Protein AF-A0A3D0P5I1-F1 (afdb_monomer_lite)

pLDDT: mean 96.92, std 1.84, range [87.31, 98.69]

Radius of gyration: 15.72 Å; chains: 1; bounding box: 37×30×42 Å

Secondary structure (DSSP, 8-state):
---PPEEEEEE--HHHHHH-TT-HHHHTTTEEEEEE--TT---S-HHHHHHHHTTT-SSEEEEPEEHHHHHHHHHTT--SSPPPHHHHHHHHHHHHHHHHHT---EE--TTSTTTTT--GGG-

Foldseek 3Di:
DDDQFDEAEEDACLVVCLVAQAPCVQVVVRHAEYEDDAQQDDPQALLVSQVSNVPPHRHHYAYAHGNLSLLCVQVPPPQQAEDDPVSLVSSVVSNVVNVVSHHPYYHHNCVDSSNVRYDPVSD

Sequence (123 aa):
VLAPGFIDIHNHSESGLLREGTAANQVSQGITTLIVGPDGGSPDSIGGYLSSLRGKTAVNVGAFIGHGTLRTLVMKEDLRRPATQEEIAAMSTLLEGAMKEGAFGLSSGLEYDAGFSATTEEL

Structure (mmCIF, N/CA/C/O backbone):
data_AF-A0A3D0P5I1-F1
#
_entry.id   AF-A0A3D0P5I1-F1
#
loop_
_atom_site.group_PDB
_atom_site.id
_atom_site.type_symbol
_atom_site.label_atom_id
_atom_site.label_alt_id
_atom_site.label_comp_id
_atom_site.label_asym_id
_atom_site.label_entity_id
_atom_site.label_seq_id
_atom_site.pdbx_PDB_ins_code
_atom_site.Cartn_x
_atom_site.Cartn_y
_atom_site.Cartn_z
_atom_site.occupancy
_atom_site.B_iso_or_equiv
_atom_site.auth_seq_id
_atom_site.auth_comp_id
_atom_site.auth_asym_id
_atom_site.auth_atom_id
_atom_site.pdbx_PDB_model_num
ATOM 1 N N . VAL A 1 1 ? 17.549 -18.859 -18.153 1.00 92.25 1 VAL A N 1
ATOM 2 C CA . VAL A 1 1 ? 16.101 -19.174 -18.075 1.00 92.25 1 VAL A CA 1
ATOM 3 C C . VAL A 1 1 ? 15.340 -17.942 -18.536 1.00 92.25 1 VAL A C 1
ATOM 5 O O . VAL A 1 1 ? 15.792 -16.852 -18.215 1.00 92.25 1 VAL A O 1
ATOM 8 N N . LEU A 1 2 ? 14.257 -18.096 -19.301 1.00 96.56 2 LEU A N 1
ATOM 9 C CA . LEU A 1 2 ? 13.303 -17.017 -19.578 1.00 96.56 2 LEU A CA 1
ATOM 10 C C . LEU A 1 2 ? 12.066 -17.269 -18.713 1.00 96.56 2 LEU A C 1
ATOM 12 O O . LEU A 1 2 ? 11.531 -18.375 -18.740 1.00 96.56 2 LEU A O 1
ATOM 16 N N . ALA A 1 3 ? 11.651 -16.275 -17.937 1.00 98.25 3 ALA A N 1
ATOM 17 C CA . ALA A 1 3 ? 10.525 -16.370 -17.017 1.00 98.25 3 ALA A CA 1
ATOM 18 C C . ALA A 1 3 ? 9.761 -15.035 -16.984 1.00 98.25 3 ALA A C 1
ATOM 20 O O . ALA A 1 3 ? 10.323 -14.011 -17.387 1.00 98.25 3 ALA A O 1
ATOM 21 N N . PRO A 1 4 ? 8.506 -15.022 -16.505 1.00 98.69 4 PRO A N 1
ATOM 22 C CA . PRO A 1 4 ? 7.853 -13.787 -16.090 1.00 98.69 4 PRO A CA 1
ATOM 23 C C . PRO A 1 4 ? 8.688 -13.058 -15.031 1.00 98.69 4 PRO A C 1
ATOM 25 O O . PRO A 1 4 ? 9.424 -13.691 -14.272 1.00 98.69 4 PRO A O 1
ATOM 28 N N . GLY A 1 5 ? 8.557 -11.735 -14.968 1.00 98.50 5 GLY A N 1
ATOM 29 C CA . GLY A 1 5 ? 9.177 -10.962 -13.899 1.00 98.50 5 GLY A CA 1
ATOM 30 C C . GLY A 1 5 ? 8.577 -11.298 -12.536 1.00 98.50 5 GLY A C 1
ATOM 31 O O . GLY A 1 5 ? 7.408 -11.679 -12.433 1.00 98.50 5 GLY A O 1
ATOM 32 N N . PHE A 1 6 ? 9.374 -11.15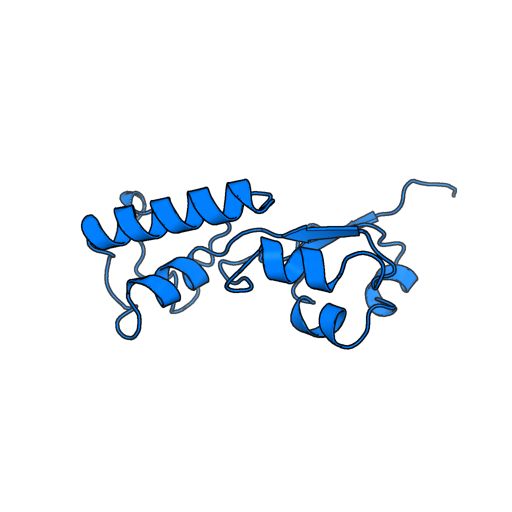7 -11.481 1.00 98.69 6 PHE A N 1
ATOM 33 C CA . PHE A 1 6 ? 8.918 -11.454 -10.129 1.00 98.69 6 PHE A CA 1
ATOM 34 C C . PHE A 1 6 ? 7.942 -10.389 -9.625 1.00 98.69 6 PHE A C 1
ATOM 36 O O . PHE A 1 6 ? 8.018 -9.213 -10.006 1.00 98.69 6 PHE A O 1
ATOM 43 N N . ILE A 1 7 ? 7.022 -10.835 -8.772 1.00 98.56 7 ILE A N 1
ATOM 44 C CA . ILE A 1 7 ? 6.054 -9.995 -8.073 1.00 98.56 7 ILE A CA 1
ATOM 45 C C . ILE A 1 7 ? 6.458 -9.985 -6.603 1.00 98.56 7 ILE A C 1
ATOM 47 O O . ILE A 1 7 ? 6.399 -11.020 -5.941 1.00 98.56 7 ILE A O 1
ATOM 51 N N . ASP A 1 8 ? 6.884 -8.826 -6.118 1.00 98.50 8 ASP A N 1
ATOM 52 C CA . ASP A 1 8 ? 7.180 -8.600 -4.708 1.00 98.50 8 ASP A CA 1
ATOM 53 C C . ASP A 1 8 ? 5.895 -8.172 -3.992 1.00 98.50 8 ASP A C 1
ATOM 55 O O . ASP A 1 8 ? 5.365 -7.089 -4.236 1.00 98.50 8 ASP A O 1
ATOM 59 N N . ILE A 1 9 ? 5.355 -9.049 -3.150 1.00 97.50 9 ILE A N 1
ATOM 60 C CA . ILE A 1 9 ? 4.066 -8.828 -2.483 1.00 97.50 9 ILE A CA 1
ATOM 61 C C . ILE A 1 9 ? 4.188 -8.080 -1.148 1.00 97.50 9 ILE A C 1
ATOM 63 O O . ILE A 1 9 ? 3.162 -7.826 -0.523 1.00 97.50 9 ILE A O 1
ATOM 67 N N . HIS A 1 10 ? 5.406 -7.749 -0.700 1.00 98.12 10 HIS A N 1
ATOM 68 C CA . HIS A 1 10 ? 5.643 -7.159 0.620 1.00 98.12 10 HIS A CA 1
ATOM 69 C C . HIS A 1 10 ? 6.754 -6.110 0.565 1.00 98.12 10 HIS A C 1
ATOM 71 O O . HIS A 1 10 ? 7.911 -6.385 0.884 1.00 98.12 10 HIS A O 1
ATOM 77 N N . ASN A 1 11 ? 6.404 -4.887 0.162 1.00 97.19 11 ASN A N 1
ATOM 78 C CA . ASN A 1 11 ? 7.393 -3.848 -0.096 1.00 97.19 11 ASN A CA 1
ATOM 79 C C . ASN A 1 11 ? 7.087 -2.517 0.614 1.00 97.19 11 ASN A C 1
ATOM 81 O O . ASN A 1 11 ? 5.972 -2.020 0.542 1.00 97.19 11 ASN A O 1
ATOM 85 N N . HIS A 1 12 ? 8.116 -1.910 1.215 1.00 97.25 12 HIS A N 1
ATOM 86 C CA . HIS A 1 12 ? 8.053 -0.629 1.946 1.00 97.25 12 HIS A CA 1
ATOM 87 C C . HIS A 1 12 ? 8.795 0.517 1.219 1.00 97.25 12 HIS A C 1
ATOM 89 O O . HIS A 1 12 ? 9.444 1.368 1.832 1.00 97.25 12 HIS A O 1
ATOM 95 N N . SER A 1 13 ? 8.810 0.507 -0.120 1.00 96.38 13 SER A N 1
ATOM 96 C CA . SER A 1 13 ? 9.530 1.508 -0.932 1.00 96.38 13 SER A CA 1
ATOM 97 C C . SER A 1 13 ? 8.667 2.702 -1.349 1.00 96.38 13 SER A C 1
ATOM 99 O O . SER A 1 13 ? 9.053 3.418 -2.270 1.00 96.38 13 SER A O 1
ATOM 101 N N . GLU A 1 14 ? 7.524 2.954 -0.710 1.00 96.00 14 GLU A N 1
ATOM 102 C CA . GLU A 1 14 ? 6.544 3.974 -1.112 1.00 96.00 14 GLU A CA 1
ATOM 103 C C . GLU A 1 14 ? 7.196 5.340 -1.319 1.00 96.00 14 GLU A C 1
ATOM 105 O O . GLU A 1 14 ? 7.106 5.943 -2.388 1.00 96.00 14 GLU A O 1
ATOM 110 N N . SER A 1 15 ? 7.926 5.812 -0.308 1.00 94.44 15 SER A N 1
ATOM 111 C CA . SER A 1 15 ? 8.633 7.094 -0.372 1.00 94.44 15 SER A CA 1
ATOM 112 C C . SER A 1 15 ? 9.839 7.061 -1.317 1.00 94.44 15 SER A C 1
ATOM 114 O O . SER A 1 15 ? 10.162 8.067 -1.953 1.00 94.44 15 SER A O 1
ATOM 116 N N . GLY A 1 16 ? 10.497 5.905 -1.441 1.00 95.19 16 GLY A N 1
ATOM 117 C CA . GLY A 1 16 ? 11.626 5.697 -2.343 1.00 95.19 16 GLY A CA 1
ATOM 118 C C . GLY A 1 16 ? 11.216 5.839 -3.806 1.00 95.19 16 GLY A C 1
ATOM 119 O O . GLY A 1 16 ? 11.856 6.583 -4.543 1.00 95.19 16 GLY A O 1
ATOM 120 N N . LEU A 1 17 ? 10.100 5.221 -4.197 1.00 95.44 17 LEU A N 1
ATOM 121 C CA . LEU A 1 17 ? 9.562 5.254 -5.560 1.00 95.44 17 LEU A CA 1
ATOM 122 C C . LEU A 1 17 ? 9.134 6.660 -5.996 1.00 95.44 17 LEU A C 1
ATOM 124 O O . LEU A 1 17 ? 9.243 6.995 -7.175 1.00 95.44 17 LEU A O 1
ATOM 128 N N . LEU A 1 18 ? 8.688 7.498 -5.055 1.00 95.06 18 LEU A N 1
ATOM 129 C CA . LEU A 1 18 ? 8.372 8.906 -5.320 1.00 95.06 18 LEU A CA 1
ATOM 130 C C . LEU A 1 18 ? 9.622 9.754 -5.585 1.00 95.06 18 LEU A C 1
ATOM 132 O O . LEU A 1 18 ? 9.556 10.736 -6.324 1.00 95.06 18 LEU A O 1
ATOM 136 N N . ARG A 1 19 ? 10.755 9.398 -4.970 1.00 94.38 19 ARG A N 1
ATOM 137 C CA . ARG A 1 19 ? 12.029 10.122 -5.101 1.00 94.38 19 ARG A CA 1
ATOM 138 C C . ARG A 1 19 ? 12.839 9.642 -6.299 1.00 94.38 19 ARG A C 1
ATOM 140 O O . ARG A 1 19 ? 13.428 10.456 -7.003 1.00 94.38 19 ARG A O 1
ATOM 147 N N . GLU A 1 20 ? 12.873 8.333 -6.509 1.00 93.81 20 GLU A N 1
ATOM 148 C CA . GLU A 1 20 ? 13.629 7.670 -7.559 1.00 93.81 20 GLU A CA 1
ATOM 149 C C . GLU A 1 20 ? 12.797 6.537 -8.175 1.00 93.81 20 GLU A C 1
ATOM 151 O O . GLU A 1 20 ? 12.681 5.435 -7.642 1.00 93.81 20 GLU A O 1
ATOM 156 N N . GLY A 1 21 ? 12.242 6.798 -9.358 1.00 94.31 21 GLY A N 1
ATOM 157 C CA . GLY A 1 21 ? 11.396 5.836 -10.062 1.00 94.31 21 GLY A CA 1
ATOM 158 C C . GLY A 1 21 ? 12.144 4.693 -10.757 1.00 94.31 21 GLY A C 1
ATOM 159 O O . GLY A 1 21 ? 11.501 3.808 -11.315 1.00 94.31 21 GLY A O 1
ATOM 160 N N . THR A 1 22 ? 13.482 4.674 -10.744 1.00 96.81 22 THR A N 1
ATOM 161 C CA . THR A 1 22 ? 14.270 3.618 -11.411 1.00 96.81 22 THR A CA 1
ATOM 162 C C . THR A 1 22 ? 14.073 2.249 -10.764 1.00 96.81 22 THR A C 1
ATOM 164 O O . THR A 1 22 ? 14.228 1.240 -11.448 1.00 96.81 22 THR A O 1
ATOM 167 N N . ALA A 1 23 ? 13.732 2.216 -9.466 1.00 96.38 23 ALA A N 1
ATOM 168 C CA . ALA A 1 23 ? 13.570 0.996 -8.676 1.00 96.38 23 ALA A CA 1
ATOM 169 C C . ALA A 1 23 ? 14.763 0.029 -8.843 1.00 96.38 23 ALA A C 1
ATOM 171 O O . ALA A 1 23 ? 14.589 -1.181 -8.973 1.00 96.38 23 ALA A O 1
ATOM 172 N N . ALA A 1 24 ? 15.993 0.563 -8.887 1.00 97.00 24 ALA A N 1
ATOM 173 C CA . ALA A 1 24 ? 17.191 -0.205 -9.242 1.00 97.00 24 ALA A CA 1
ATOM 174 C C . ALA A 1 24 ? 17.409 -1.440 -8.346 1.00 97.00 24 ALA A C 1
ATOM 176 O O . ALA A 1 24 ? 17.821 -2.501 -8.827 1.00 97.00 24 ALA A O 1
ATOM 177 N N . ASN A 1 25 ? 17.070 -1.331 -7.058 1.00 95.69 25 ASN A N 1
ATOM 178 C CA . ASN A 1 25 ? 17.143 -2.440 -6.106 1.00 95.69 25 ASN A CA 1
ATOM 179 C C . ASN A 1 25 ? 16.197 -3.586 -6.490 1.00 95.69 25 ASN A C 1
ATOM 181 O O . ASN A 1 25 ? 16.583 -4.746 -6.414 1.00 95.69 25 ASN A O 1
ATOM 185 N N . GLN A 1 26 ? 14.986 -3.265 -6.943 1.00 98.06 26 GLN A N 1
ATOM 186 C CA . GLN A 1 26 ? 13.977 -4.233 -7.363 1.00 98.06 26 GLN A CA 1
ATOM 187 C C . GLN A 1 26 ? 14.316 -4.819 -8.740 1.00 98.06 26 GLN A C 1
ATOM 189 O O . GLN A 1 26 ? 14.363 -6.038 -8.922 1.00 98.06 26 GLN A O 1
ATOM 194 N N . VAL A 1 27 ? 14.622 -3.956 -9.710 1.00 97.88 27 VAL A N 1
ATOM 195 C CA . VAL A 1 27 ? 14.883 -4.356 -11.100 1.00 97.88 27 VAL A CA 1
ATOM 196 C C . VAL A 1 27 ? 16.114 -5.260 -11.203 1.00 97.88 27 VAL A C 1
ATOM 198 O O . VAL A 1 27 ? 16.082 -6.246 -11.938 1.00 97.88 27 VAL A O 1
ATOM 201 N N . SER A 1 28 ? 17.177 -4.994 -10.433 1.00 98.06 28 SER A N 1
ATOM 202 C CA . SER A 1 28 ? 18.388 -5.838 -10.422 1.00 98.06 28 SER A CA 1
ATOM 203 C C . SER A 1 28 ? 18.145 -7.270 -9.923 1.00 98.06 28 SER A C 1
ATOM 205 O O . SER A 1 28 ? 18.947 -8.158 -10.208 1.00 98.06 28 SER A O 1
ATOM 207 N N . GLN A 1 29 ? 17.024 -7.511 -9.239 1.00 98.19 29 GLN A N 1
ATOM 208 C CA . GLN A 1 29 ? 16.597 -8.826 -8.755 1.00 98.19 29 GLN A CA 1
ATOM 209 C C . GLN A 1 29 ? 15.575 -9.499 -9.687 1.00 98.19 29 GLN A C 1
ATOM 211 O O . GLN A 1 29 ? 15.157 -10.624 -9.428 1.00 98.19 29 GLN A O 1
ATOM 216 N N . GLY A 1 30 ? 15.168 -8.834 -10.775 1.00 98.31 30 GLY A N 1
ATOM 217 C CA . GLY A 1 30 ? 14.140 -9.322 -11.698 1.00 98.31 30 GLY A CA 1
ATOM 218 C C . GLY A 1 30 ? 12.702 -9.021 -11.261 1.00 98.31 30 GLY A C 1
ATOM 219 O O . GLY A 1 30 ? 11.768 -9.576 -11.844 1.00 98.31 30 GLY A O 1
ATOM 220 N N . ILE A 1 31 ? 12.504 -8.157 -10.258 1.00 98.69 31 ILE A N 1
ATOM 221 C CA . ILE A 1 31 ? 11.172 -7.716 -9.827 1.00 98.69 31 ILE A CA 1
ATOM 222 C C . ILE A 1 31 ? 10.606 -6.742 -10.861 1.00 98.69 31 ILE A C 1
ATOM 224 O O . ILE A 1 31 ? 11.268 -5.796 -11.285 1.00 98.69 31 ILE A O 1
ATOM 228 N N . THR A 1 32 ? 9.358 -6.982 -11.254 1.00 98.50 32 THR A N 1
ATOM 229 C CA . THR A 1 32 ? 8.633 -6.164 -12.243 1.00 98.50 32 THR A CA 1
ATOM 230 C C . THR A 1 32 ? 7.339 -5.576 -11.705 1.00 98.50 32 THR A C 1
ATOM 232 O O . THR A 1 32 ? 6.813 -4.632 -12.290 1.00 98.50 32 THR A O 1
ATOM 235 N N . THR A 1 33 ? 6.839 -6.103 -10.590 1.00 98.50 33 THR A N 1
ATOM 236 C CA . THR A 1 33 ? 5.635 -5.620 -9.919 1.00 98.50 33 THR A CA 1
ATOM 237 C C . THR A 1 33 ? 5.871 -5.651 -8.424 1.00 98.50 33 THR A C 1
ATOM 239 O O . THR A 1 33 ? 6.424 -6.624 -7.916 1.00 98.50 33 THR A O 1
ATOM 242 N N . LEU A 1 34 ? 5.428 -4.609 -7.734 1.00 97.19 34 LEU A N 1
ATOM 243 C CA . LEU A 1 34 ? 5.473 -4.527 -6.284 1.00 97.19 34 LEU A CA 1
ATOM 244 C C . LEU A 1 34 ? 4.108 -4.161 -5.706 1.00 97.19 34 LEU A C 1
ATOM 246 O O . LEU A 1 34 ? 3.354 -3.393 -6.310 1.00 97.19 34 LEU A O 1
ATOM 250 N N . ILE A 1 35 ? 3.807 -4.728 -4.543 1.00 97.81 35 ILE A N 1
ATOM 251 C CA . ILE A 1 35 ? 2.652 -4.383 -3.720 1.00 97.81 35 ILE A CA 1
ATOM 252 C C . ILE A 1 35 ? 3.168 -3.686 -2.464 1.00 97.81 35 ILE A C 1
ATOM 254 O O . ILE A 1 35 ? 3.945 -4.258 -1.699 1.00 97.81 35 ILE A O 1
ATOM 258 N N . VAL A 1 36 ? 2.758 -2.431 -2.297 1.00 97.81 36 VAL A N 1
ATOM 259 C CA . VAL A 1 36 ? 3.123 -1.591 -1.154 1.00 97.81 36 VAL A CA 1
ATOM 260 C C . VAL A 1 36 ? 1.996 -1.473 -0.138 1.00 97.81 36 VAL A C 1
ATOM 262 O O . VAL A 1 36 ? 0.877 -1.939 -0.369 1.00 97.81 36 VAL A O 1
ATOM 265 N N . GLY A 1 37 ? 2.288 -0.814 0.975 1.00 96.94 37 GLY A N 1
ATOM 266 C CA . GLY A 1 37 ? 1.405 -0.677 2.115 1.00 96.94 37 GLY A CA 1
ATOM 267 C C . GLY A 1 37 ? 1.138 -1.963 2.904 1.00 96.94 37 GLY A C 1
ATOM 268 O O . GLY A 1 37 ? 0.010 -2.122 3.379 1.00 96.94 37 GLY A O 1
ATOM 269 N N . PRO A 1 38 ? 2.072 -2.929 3.029 1.00 97.50 38 PRO A N 1
ATOM 270 C CA . PRO A 1 38 ? 1.880 -4.019 3.975 1.00 97.50 38 PRO A CA 1
ATOM 271 C C . PRO A 1 38 ? 1.969 -3.507 5.426 1.00 97.50 38 PRO A C 1
ATOM 273 O O . PRO A 1 38 ? 2.319 -2.359 5.697 1.00 97.50 38 PRO A O 1
ATOM 276 N N . ASP A 1 39 ? 1.636 -4.380 6.372 1.00 97.38 39 ASP A N 1
ATOM 277 C CA . ASP A 1 39 ? 1.805 -4.153 7.813 1.00 97.38 39 ASP A CA 1
ATOM 278 C C . ASP A 1 39 ? 1.040 -2.937 8.380 1.00 97.38 39 ASP A C 1
ATOM 280 O O . ASP A 1 39 ? 1.425 -2.325 9.375 1.00 97.38 39 ASP A O 1
ATOM 284 N N . GLY A 1 40 ? -0.083 -2.572 7.755 1.00 97.06 40 GLY A N 1
ATOM 285 C CA . GLY A 1 40 ? -1.011 -1.568 8.275 1.00 97.06 40 GLY A CA 1
ATOM 286 C C . GLY A 1 40 ? -0.604 -0.112 8.050 1.00 97.06 40 GLY A C 1
ATOM 287 O O . GLY A 1 40 ? -1.366 0.772 8.442 1.00 97.06 40 G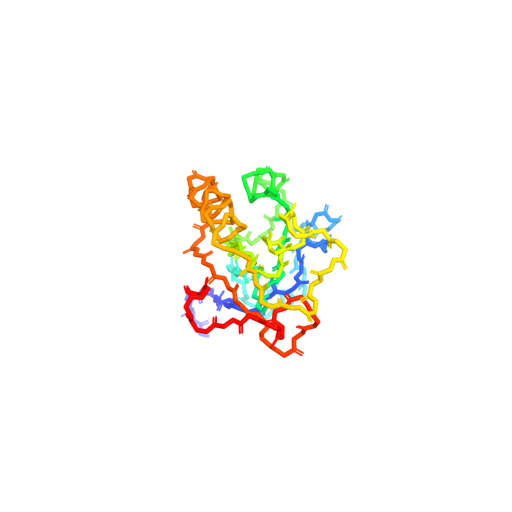LY A O 1
ATOM 288 N N . GLY A 1 41 ? 0.533 0.156 7.408 1.00 96.56 41 GLY A N 1
ATOM 289 C CA . GLY A 1 41 ? 0.931 1.493 6.969 1.00 96.56 41 GLY A CA 1
ATOM 290 C C . GLY A 1 41 ? 0.674 1.695 5.479 1.00 96.56 41 GLY A C 1
ATOM 291 O O . GLY A 1 41 ? 0.851 0.781 4.688 1.00 96.56 41 GLY A O 1
ATOM 292 N N . SER A 1 42 ? 0.264 2.894 5.077 1.00 97.12 42 SER A N 1
ATOM 293 C CA . SER A 1 42 ? 0.130 3.284 3.668 1.00 97.12 42 SER A CA 1
ATOM 294 C C . SER A 1 42 ? 0.132 4.810 3.511 1.00 97.12 42 SER A C 1
ATOM 296 O O . SER A 1 42 ? -0.098 5.521 4.493 1.00 97.12 42 SER A O 1
ATOM 298 N N . PRO A 1 43 ? 0.304 5.339 2.286 1.00 95.44 43 PRO A N 1
ATOM 299 C CA . PRO A 1 43 ? -0.022 6.730 1.980 1.00 95.44 43 PRO A CA 1
ATOM 300 C C . PRO A 1 43 ? -1.493 7.057 2.287 1.00 95.44 43 PRO A C 1
ATOM 302 O O . PRO A 1 43 ? -2.361 6.200 2.110 1.00 95.44 43 PRO A O 1
ATOM 305 N N . ASP A 1 44 ? -1.771 8.304 2.678 1.00 91.31 44 ASP A N 1
ATOM 306 C CA . ASP A 1 44 ? -3.119 8.753 3.071 1.00 91.31 44 ASP A CA 1
ATOM 307 C C . ASP A 1 44 ? -4.137 8.711 1.918 1.00 91.31 44 ASP A C 1
ATOM 309 O O . ASP A 1 44 ? -5.309 8.415 2.132 1.00 91.31 44 ASP A O 1
ATOM 313 N N . SER A 1 45 ? -3.698 8.998 0.685 1.00 94.62 45 SER A N 1
ATOM 314 C CA . SER A 1 45 ? -4.505 8.824 -0.531 1.00 94.62 45 SER A CA 1
ATOM 315 C C . SER A 1 45 ? -3.833 7.828 -1.462 1.00 94.62 45 SER A C 1
ATOM 317 O O . SER A 1 45 ? -2.760 8.090 -2.019 1.00 94.62 45 SER A O 1
ATOM 319 N N . ILE A 1 46 ? -4.507 6.702 -1.678 1.00 97.81 46 ILE A N 1
ATOM 320 C CA . ILE A 1 46 ? -4.044 5.650 -2.580 1.00 97.81 46 ILE A CA 1
ATOM 321 C C . ILE A 1 46 ? -4.093 6.138 -4.024 1.00 97.81 46 ILE A C 1
ATOM 323 O O . ILE A 1 46 ? -3.116 5.996 -4.761 1.00 97.81 46 ILE A O 1
ATOM 327 N N . GLY A 1 47 ? -5.187 6.785 -4.423 1.00 97.50 47 GLY A N 1
ATOM 328 C CA . GLY A 1 47 ? -5.353 7.296 -5.780 1.00 97.50 47 GLY A CA 1
ATOM 329 C C . GLY A 1 47 ? -4.322 8.371 -6.108 1.00 97.50 47 GLY A C 1
ATOM 330 O O . GLY A 1 47 ? -3.726 8.354 -7.191 1.00 97.50 47 GLY A O 1
ATOM 331 N N . GLY A 1 48 ? -4.055 9.273 -5.157 1.00 97.56 48 GLY A N 1
ATOM 332 C CA . GLY A 1 48 ? -3.009 10.286 -5.273 1.00 97.56 48 GLY A CA 1
ATOM 333 C C . GLY A 1 48 ? -1.620 9.666 -5.417 1.00 97.56 48 GLY A C 1
ATOM 334 O O . GLY A 1 48 ? -0.879 10.020 -6.340 1.00 97.56 48 GLY A O 1
ATOM 335 N N . TYR A 1 49 ? -1.294 8.689 -4.567 1.00 97.75 49 TYR A N 1
ATOM 336 C CA . TYR A 1 49 ? -0.028 7.961 -4.625 1.00 97.75 49 TYR A CA 1
ATOM 337 C C . TYR A 1 49 ? 0.165 7.242 -5.969 1.00 97.75 49 TYR A C 1
ATOM 339 O O . TYR A 1 49 ? 1.135 7.517 -6.678 1.00 97.75 49 TYR A O 1
ATOM 347 N N . LEU A 1 50 ? -0.787 6.407 -6.394 1.00 97.31 50 LEU A N 1
ATOM 348 C CA . LEU A 1 50 ? -0.697 5.672 -7.661 1.00 97.31 50 LEU A CA 1
ATOM 349 C C . LEU A 1 50 ? -0.618 6.616 -8.872 1.00 97.31 50 LEU A C 1
ATOM 351 O O . LEU A 1 50 ? 0.148 6.381 -9.810 1.00 97.31 50 LEU A O 1
ATOM 355 N N . SER A 1 51 ? -1.366 7.723 -8.847 1.00 97.50 51 SER A N 1
ATOM 356 C CA . SER A 1 51 ? -1.320 8.739 -9.905 1.00 97.50 51 SER A CA 1
ATOM 357 C C . SER A 1 51 ? 0.041 9.423 -9.988 1.00 97.50 51 SER A C 1
ATOM 359 O O . SER A 1 51 ? 0.531 9.686 -11.086 1.00 97.50 51 SER A O 1
ATOM 361 N N . SER A 1 52 ? 0.679 9.685 -8.846 1.00 97.06 52 SER A N 1
ATOM 362 C CA . SER A 1 52 ? 1.987 10.341 -8.806 1.00 97.06 52 SER A CA 1
ATOM 363 C C . SER A 1 52 ? 3.102 9.499 -9.440 1.00 97.06 52 SE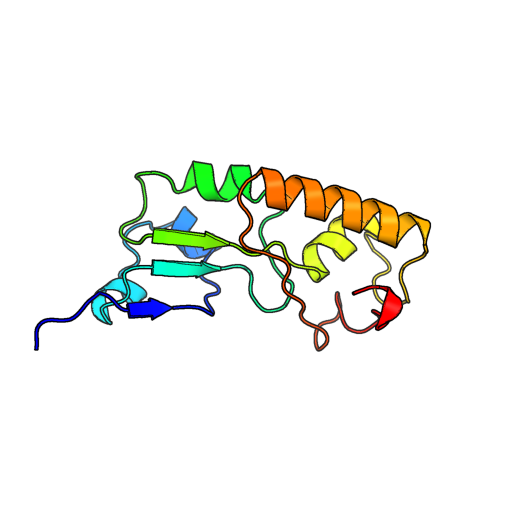R A C 1
ATOM 365 O O . SER A 1 52 ? 4.024 10.079 -10.025 1.00 97.06 52 SER A O 1
ATOM 367 N N . LEU A 1 53 ? 2.970 8.166 -9.397 1.00 97.25 53 LEU A N 1
ATOM 368 C CA . LEU A 1 53 ? 3.911 7.186 -9.950 1.00 97.25 53 LEU A CA 1
ATOM 369 C C . LEU A 1 53 ? 3.662 6.840 -11.422 1.00 97.25 53 LEU A C 1
ATOM 371 O O . LEU A 1 53 ? 4.569 6.357 -12.105 1.00 97.25 53 LEU A O 1
ATOM 375 N N . ARG A 1 54 ? 2.448 7.069 -11.934 1.00 95.44 54 ARG A N 1
ATOM 376 C CA . ARG A 1 54 ? 2.051 6.665 -13.289 1.00 95.44 54 ARG A CA 1
ATOM 377 C C . ARG A 1 54 ? 3.015 7.220 -14.345 1.00 95.44 54 ARG A C 1
ATOM 379 O O . ARG A 1 54 ? 3.159 8.430 -14.498 1.00 95.44 54 ARG A O 1
ATOM 386 N N . GLY A 1 55 ? 3.654 6.318 -15.093 1.00 95.38 55 GLY A N 1
ATOM 387 C CA . GLY A 1 55 ? 4.616 6.660 -16.149 1.00 95.38 55 GLY A CA 1
ATOM 388 C C . GLY A 1 55 ? 5.969 7.179 -15.648 1.00 95.38 55 GLY A C 1
ATOM 389 O O . GLY A 1 55 ? 6.772 7.629 -16.459 1.00 95.38 55 GLY A O 1
ATOM 390 N N . LYS A 1 56 ? 6.223 7.136 -14.336 1.00 97.00 56 LYS A N 1
ATOM 391 C CA . LYS A 1 56 ? 7.462 7.633 -13.718 1.00 97.00 56 LYS A CA 1
ATOM 392 C C . LYS A 1 56 ? 8.286 6.552 -13.032 1.00 97.00 56 LYS A C 1
ATOM 394 O O . LYS A 1 56 ? 9.391 6.848 -12.595 1.00 97.00 56 LYS A O 1
ATOM 399 N N . THR A 1 57 ? 7.771 5.330 -12.932 1.00 97.38 57 THR A N 1
ATOM 400 C CA . THR A 1 57 ? 8.469 4.199 -12.316 1.00 97.38 57 THR A CA 1
ATOM 401 C C . THR A 1 57 ? 8.734 3.074 -13.320 1.00 97.38 57 THR A C 1
ATOM 403 O O . THR A 1 57 ? 7.973 2.891 -14.270 1.00 97.38 57 THR A O 1
ATOM 406 N N . ALA A 1 58 ? 9.834 2.344 -13.122 1.00 97.62 58 ALA A N 1
ATOM 407 C CA . ALA A 1 58 ? 10.266 1.225 -13.959 1.00 97.62 58 ALA A CA 1
ATOM 408 C C . ALA A 1 58 ? 9.506 -0.089 -13.690 1.00 97.62 58 ALA A C 1
ATOM 410 O O . ALA A 1 58 ? 9.642 -1.043 -14.454 1.00 97.62 58 ALA A O 1
ATOM 411 N N . VAL A 1 59 ? 8.724 -0.148 -12.611 1.00 98.00 59 VAL A N 1
ATOM 412 C CA . VAL A 1 59 ? 7.988 -1.334 -12.151 1.00 98.00 59 VAL A CA 1
ATOM 413 C C . VAL A 1 59 ? 6.500 -1.025 -12.022 1.00 98.00 59 VAL A C 1
ATOM 415 O O . VAL A 1 59 ? 6.098 0.123 -11.855 1.00 98.00 59 VAL A O 1
ATOM 418 N N . ASN A 1 60 ? 5.658 -2.051 -12.087 1.00 98.06 60 ASN A N 1
ATOM 419 C CA . ASN A 1 60 ? 4.239 -1.907 -11.783 1.00 98.06 60 ASN A CA 1
ATOM 420 C C . ASN A 1 60 ? 4.045 -1.777 -10.270 1.00 98.06 60 ASN A C 1
ATOM 422 O O . ASN A 1 60 ? 4.740 -2.439 -9.501 1.00 98.06 60 ASN A O 1
ATOM 426 N N . VAL A 1 61 ? 3.078 -0.967 -9.844 1.00 98.06 61 VAL A N 1
ATOM 427 C CA . VAL A 1 61 ? 2.836 -0.698 -8.422 1.00 98.06 61 VAL A CA 1
ATOM 428 C C . VAL A 1 61 ? 1.366 -0.907 -8.096 1.00 98.06 61 VAL A C 1
ATOM 430 O O . VAL A 1 61 ? 0.497 -0.278 -8.699 1.00 98.06 61 VAL A O 1
ATOM 433 N N . GLY A 1 62 ? 1.110 -1.784 -7.131 1.00 97.69 62 GLY A N 1
ATOM 434 C CA . GLY A 1 62 ? -0.145 -1.876 -6.398 1.00 97.69 62 GLY A CA 1
ATOM 435 C C . GLY A 1 62 ? 0.041 -1.429 -4.954 1.00 97.69 62 GLY A C 1
ATOM 436 O O . GLY A 1 62 ? 1.163 -1.426 -4.459 1.00 97.69 62 GLY A O 1
ATOM 437 N N . ALA A 1 63 ? -1.040 -1.042 -4.282 1.00 98.19 63 ALA A N 1
ATOM 438 C CA . ALA A 1 63 ? -1.001 -0.612 -2.889 1.00 98.19 63 ALA A CA 1
ATOM 439 C C . ALA A 1 63 ? -2.191 -1.171 -2.103 1.00 98.19 63 ALA A C 1
ATOM 441 O O . ALA A 1 63 ? -3.312 -1.196 -2.617 1.00 98.19 63 ALA A O 1
ATOM 442 N N . PHE A 1 64 ? -1.955 -1.575 -0.860 1.00 98.56 64 PHE A N 1
ATOM 443 C CA . PHE A 1 64 ? -2.997 -1.702 0.153 1.00 98.56 64 PHE A CA 1
ATOM 444 C C . PHE A 1 64 ? -3.241 -0.347 0.829 1.00 98.56 64 PHE A C 1
ATOM 446 O O . PHE A 1 64 ? -2.346 0.499 0.887 1.00 98.56 64 PHE A O 1
ATOM 453 N N . ILE A 1 65 ? -4.449 -0.150 1.353 1.00 98.44 65 ILE A N 1
ATOM 454 C CA . ILE A 1 65 ? -4.690 0.859 2.390 1.00 98.44 65 ILE A CA 1
ATOM 455 C C . ILE A 1 65 ? -4.364 0.223 3.744 1.00 98.44 65 ILE A C 1
ATOM 457 O O . ILE A 1 65 ? -4.735 -0.922 4.003 1.00 98.44 65 ILE A O 1
ATOM 461 N N . GLY A 1 66 ? -3.637 0.941 4.593 1.00 98.25 66 GLY A N 1
ATOM 462 C CA . GLY A 1 66 ? -3.201 0.442 5.889 1.00 98.25 66 GLY A CA 1
ATOM 463 C C . GLY A 1 66 ? -4.223 0.713 6.991 1.00 98.25 66 GLY A C 1
ATOM 464 O O . GLY A 1 66 ? -4.657 1.849 7.176 1.00 98.25 66 GLY A O 1
ATOM 465 N N . HIS A 1 67 ? -4.579 -0.304 7.775 1.00 98.38 67 HIS A N 1
ATOM 466 C CA . HIS A 1 67 ? -5.449 -0.165 8.950 1.00 98.38 67 HIS A CA 1
ATOM 467 C C . HIS A 1 67 ? -4.888 0.818 9.992 1.00 98.38 67 HIS A C 1
ATOM 469 O O . HIS A 1 67 ? -5.626 1.648 10.518 1.00 98.38 67 HIS A O 1
ATOM 475 N N . GLY A 1 68 ? -3.573 0.812 10.223 1.00 97.50 68 GLY A N 1
ATOM 476 C CA . GLY A 1 68 ? -2.901 1.787 11.084 1.00 97.50 68 GLY A CA 1
ATOM 477 C C . GLY A 1 68 ? -2.983 3.217 10.537 1.00 97.50 68 GLY A C 1
ATOM 478 O O . GLY A 1 68 ? -3.201 4.155 11.308 1.00 97.50 68 GLY A O 1
ATOM 479 N N . THR A 1 69 ? -2.892 3.394 9.213 1.00 97.62 69 THR A N 1
ATOM 480 C CA . THR A 1 69 ? -3.151 4.690 8.556 1.00 97.62 69 THR A CA 1
ATOM 481 C C . THR A 1 69 ? -4.598 5.135 8.785 1.00 97.62 69 THR A C 1
ATOM 483 O O 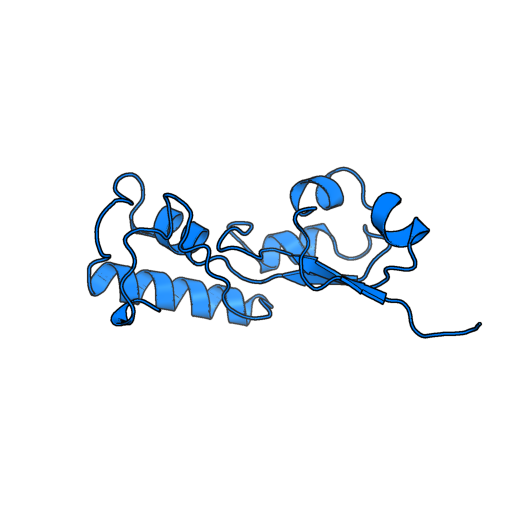. THR A 1 69 ? -4.825 6.271 9.197 1.00 97.62 69 THR A O 1
ATOM 486 N N . LEU A 1 70 ? -5.582 4.244 8.615 1.00 98.19 70 LEU A N 1
ATOM 487 C CA . LEU A 1 70 ? -6.998 4.552 8.864 1.00 98.19 70 LEU A CA 1
ATOM 488 C C . LEU A 1 70 ? -7.257 4.963 10.321 1.00 98.19 70 LEU A C 1
ATOM 490 O O . LEU A 1 70 ? -7.898 5.990 10.558 1.00 98.19 70 LEU A O 1
ATOM 494 N N . ARG A 1 71 ? -6.706 4.223 11.292 1.00 98.06 71 ARG A N 1
ATOM 495 C CA . ARG A 1 71 ? -6.792 4.582 12.717 1.00 98.06 71 ARG A CA 1
ATOM 496 C C . ARG A 1 71 ? -6.170 5.943 12.983 1.00 98.06 71 ARG A C 1
ATOM 498 O O . ARG A 1 71 ? -6.785 6.770 13.646 1.00 98.06 71 ARG A O 1
ATOM 505 N N . THR A 1 72 ? -5.000 6.218 12.415 1.00 97.06 72 THR A N 1
ATOM 506 C CA . THR A 1 72 ? -4.328 7.517 12.567 1.00 97.06 72 THR A CA 1
ATOM 507 C C . THR A 1 72 ? -5.179 8.664 12.015 1.00 97.06 72 THR A C 1
ATOM 509 O O . THR A 1 72 ? -5.310 9.702 12.663 1.00 97.06 72 THR A O 1
ATOM 512 N N . LEU A 1 73 ? -5.818 8.477 10.856 1.00 97.00 73 LEU A N 1
ATOM 513 C CA . LEU A 1 73 ? -6.675 9.495 10.240 1.00 97.00 73 LEU A CA 1
ATOM 514 C C . LEU A 1 73 ? -7.951 9.775 11.050 1.00 97.00 73 LEU A C 1
ATOM 516 O O . LEU A 1 73 ? -8.391 10.925 11.124 1.00 97.00 73 LEU A O 1
ATOM 520 N N . VAL A 1 74 ? -8.549 8.744 11.654 1.00 97.75 74 VAL A N 1
ATOM 521 C CA . VAL A 1 74 ? -9.837 8.851 12.358 1.00 97.75 74 VAL A CA 1
ATOM 522 C C . VAL A 1 74 ? -9.668 9.159 13.848 1.00 97.75 74 VAL A C 1
ATOM 524 O O . VAL A 1 74 ? -10.256 10.120 14.346 1.00 97.75 74 VAL A O 1
ATOM 527 N N . MET A 1 75 ? -8.856 8.370 14.553 1.00 97.50 75 MET A N 1
ATOM 528 C CA . MET A 1 75 ? -8.678 8.419 16.012 1.00 97.50 75 MET A CA 1
ATOM 529 C C . MET A 1 75 ? -7.632 9.458 16.449 1.00 97.50 75 MET A C 1
ATOM 531 O O . MET A 1 75 ? -7.640 9.905 17.599 1.00 97.50 75 MET A O 1
ATOM 535 N N . LYS A 1 76 ? -6.761 9.891 15.525 1.00 93.25 76 LYS A N 1
ATOM 536 C CA . LYS A 1 76 ? -5.732 10.924 15.724 1.00 93.25 76 LYS A CA 1
ATOM 537 C C . LYS A 1 76 ? -4.686 10.538 16.775 1.00 93.25 76 LYS A C 1
ATOM 539 O O . LYS A 1 76 ? -3.788 9.760 16.478 1.00 93.25 76 LYS A O 1
ATOM 544 N N . GLU A 1 77 ? -4.752 11.121 17.971 1.00 87.31 77 GLU A N 1
ATOM 545 C CA . GLU A 1 77 ? -3.671 11.057 18.965 1.00 87.31 77 GLU A CA 1
ATOM 546 C C . GLU A 1 77 ? -3.769 9.838 19.892 1.00 87.31 77 GLU A C 1
ATOM 548 O O . GLU A 1 77 ? -2.744 9.309 20.320 1.00 87.31 77 GLU A O 1
ATOM 553 N N . ASP A 1 78 ? -4.983 9.370 20.198 1.00 93.56 78 ASP A N 1
ATOM 554 C CA . ASP A 1 78 ? -5.190 8.259 21.131 1.00 93.56 78 ASP A CA 1
ATOM 555 C C . ASP A 1 78 ? -5.444 6.943 20.389 1.00 93.56 78 ASP A C 1
ATOM 557 O O . ASP A 1 78 ? -6.583 6.543 20.152 1.00 93.56 78 ASP A O 1
ATOM 561 N N . LEU A 1 79 ? -4.348 6.275 20.019 1.00 95.56 79 LEU A N 1
ATOM 562 C CA . LEU A 1 79 ? -4.363 4.987 19.319 1.00 95.56 79 LEU A CA 1
ATOM 563 C C . LEU A 1 79 ? -4.289 3.777 20.264 1.00 95.56 79 LEU A C 1
ATOM 565 O O . LEU A 1 79 ? -4.477 2.651 19.809 1.00 95.56 79 LEU A O 1
ATOM 569 N N . ARG A 1 80 ? -4.048 3.978 21.570 1.00 95.31 80 ARG A N 1
ATOM 570 C CA . ARG A 1 80 ? -3.817 2.899 22.557 1.00 95.31 80 ARG A CA 1
ATOM 571 C C . ARG A 1 80 ? -5.092 2.442 23.270 1.00 95.31 80 ARG A C 1
ATOM 573 O O . ARG A 1 80 ? -5.088 2.126 24.460 1.00 95.31 80 ARG A O 1
ATOM 580 N N . ARG A 1 81 ? -6.194 2.410 22.527 1.00 96.69 81 ARG A N 1
ATOM 581 C CA . ARG A 1 81 ? -7.501 1.914 22.964 1.00 96.69 81 ARG A CA 1
ATOM 582 C C . ARG A 1 81 ? -8.248 1.266 21.796 1.00 96.69 81 ARG A C 1
ATOM 584 O O . ARG A 1 81 ? -7.904 1.536 20.643 1.00 96.69 81 ARG A O 1
ATOM 591 N N . PRO A 1 82 ? -9.286 0.460 22.055 1.00 98.00 82 PRO A N 1
ATOM 592 C CA . PRO A 1 82 ? -10.230 0.067 21.015 1.00 98.00 82 PRO A CA 1
ATOM 593 C C . PRO A 1 82 ? -10.866 1.291 20.336 1.00 98.00 82 PRO A C 1
ATOM 595 O O . PRO A 1 82 ? -11.125 2.309 20.997 1.00 98.00 82 PRO A O 1
ATOM 598 N N . ALA A 1 83 ? -11.117 1.196 19.029 1.00 98.12 83 ALA A N 1
ATOM 599 C CA . ALA A 1 83 ? -11.891 2.200 18.307 1.00 98.12 83 ALA A CA 1
ATOM 600 C C . ALA A 1 83 ? -13.366 2.166 18.753 1.00 98.12 83 ALA A C 1
ATOM 602 O O . ALA A 1 83 ? -13.904 1.105 19.087 1.00 98.12 83 ALA A O 1
ATOM 603 N N . THR A 1 84 ? -14.038 3.319 18.779 1.00 98.12 84 THR A N 1
ATOM 604 C CA . THR A 1 84 ? -15.496 3.351 18.986 1.00 98.12 84 THR A CA 1
ATOM 605 C C . THR A 1 84 ? -16.223 2.890 17.724 1.00 98.12 84 THR A C 1
ATOM 607 O O . THR A 1 84 ? -15.656 2.873 16.634 1.00 98.12 84 THR A O 1
ATOM 610 N N . GLN A 1 85 ? -17.507 2.547 17.836 1.00 98.19 85 GLN A N 1
ATOM 611 C CA . GLN A 1 85 ? -18.301 2.123 16.676 1.00 98.19 85 GLN A CA 1
ATOM 612 C C . GLN A 1 85 ? -18.390 3.216 15.597 1.00 98.19 85 GLN A C 1
ATOM 614 O O . GLN A 1 85 ? -18.361 2.922 14.404 1.00 98.19 85 GLN A O 1
ATOM 619 N N . GLU A 1 86 ? -18.439 4.486 16.001 1.00 98.25 86 GLU A N 1
ATOM 620 C CA . GLU A 1 86 ? -18.425 5.632 15.088 1.00 98.25 86 GLU A CA 1
ATOM 621 C C . GLU A 1 86 ? -17.080 5.767 14.364 1.00 98.25 86 GLU A C 1
ATOM 623 O O . GLU A 1 86 ? -17.048 6.069 13.170 1.00 98.25 86 GLU A O 1
ATOM 628 N N . GLU A 1 87 ? -15.970 5.514 15.061 1.00 98.50 87 GLU A N 1
ATOM 629 C CA . GLU A 1 87 ? -14.630 5.525 14.471 1.00 98.50 87 GLU A CA 1
ATOM 630 C C . GLU A 1 87 ? -14.444 4.356 13.496 1.00 98.50 87 GLU A C 1
ATOM 632 O O . GLU A 1 87 ? -13.940 4.561 12.394 1.00 98.50 87 GLU A O 1
ATOM 637 N N . ILE A 1 88 ? -14.925 3.155 13.840 1.00 98.62 88 ILE A N 1
ATOM 638 C CA . ILE A 1 88 ? -14.927 1.985 12.944 1.00 98.62 88 ILE A CA 1
ATOM 639 C C . ILE A 1 88 ? -15.730 2.281 11.671 1.00 98.62 88 ILE A C 1
ATOM 641 O O . ILE A 1 88 ? -15.262 2.015 10.560 1.00 98.62 88 ILE A O 1
ATOM 645 N N . ALA A 1 89 ? -16.911 2.892 11.799 1.00 98.50 89 ALA A N 1
ATOM 646 C CA . ALA A 1 89 ? -17.725 3.293 10.652 1.00 98.50 89 ALA A CA 1
ATOM 647 C C . ALA A 1 89 ? -17.023 4.351 9.776 1.00 98.50 89 ALA A C 1
ATOM 649 O O . ALA A 1 89 ? -17.070 4.283 8.542 1.00 98.50 89 ALA A O 1
ATOM 650 N N . ALA A 1 90 ? -16.326 5.310 10.394 1.00 98.50 90 ALA A N 1
ATOM 651 C CA . ALA A 1 90 ? -15.538 6.308 9.674 1.00 98.50 90 ALA A CA 1
ATOM 652 C C . ALA A 1 90 ? -14.339 5.678 8.941 1.00 98.50 90 ALA A C 1
ATOM 654 O O . ALA A 1 90 ? -14.125 5.970 7.764 1.00 98.50 90 ALA A O 1
ATOM 655 N N . MET A 1 91 ? -13.604 4.765 9.586 1.00 98.50 91 MET A N 1
ATOM 656 C CA . MET A 1 91 ? -12.511 4.016 8.956 1.00 98.50 91 MET A CA 1
ATOM 657 C C . MET A 1 91 ? -13.013 3.157 7.795 1.00 98.50 91 MET A C 1
ATOM 659 O O . MET A 1 91 ? -12.393 3.150 6.735 1.00 98.50 91 MET A O 1
ATOM 663 N N . SER A 1 92 ? -14.171 2.511 7.949 1.00 98.31 92 SER A N 1
ATOM 664 C CA . SER A 1 92 ? -14.817 1.734 6.882 1.00 98.31 92 SER A CA 1
ATOM 665 C C . SER A 1 92 ? -15.162 2.607 5.672 1.00 98.31 92 SER A C 1
ATOM 667 O O . SER A 1 92 ? -14.920 2.218 4.532 1.00 98.31 92 SER A O 1
ATOM 669 N N . THR A 1 93 ? -15.647 3.832 5.902 1.00 98.44 93 THR A N 1
ATOM 670 C CA . THR A 1 93 ? -15.929 4.796 4.823 1.00 98.44 93 THR A CA 1
ATOM 671 C C . THR A 1 93 ? -14.655 5.190 4.067 1.00 98.44 93 THR A C 1
ATOM 673 O O . THR A 1 93 ? -14.654 5.262 2.836 1.00 98.44 93 THR A O 1
ATOM 676 N N . LEU A 1 94 ? -13.556 5.433 4.789 1.00 98.31 94 LEU A N 1
ATOM 677 C CA . LEU A 1 94 ? -12.259 5.743 4.184 1.00 98.31 94 LEU A CA 1
ATOM 678 C C . LEU A 1 94 ? -11.685 4.545 3.416 1.00 98.31 94 LEU A C 1
ATOM 680 O O . LEU A 1 94 ? -11.196 4.721 2.301 1.00 98.31 94 LEU A O 1
ATOM 684 N N . LEU A 1 95 ? -11.804 3.333 3.965 1.00 98.25 95 LEU A N 1
ATOM 685 C CA . LEU A 1 95 ? -11.445 2.084 3.293 1.00 98.25 95 LEU A CA 1
ATOM 686 C C . LEU A 1 95 ? -12.213 1.928 1.974 1.00 98.25 95 LEU A C 1
ATOM 688 O O . LEU A 1 95 ? -11.597 1.712 0.933 1.00 98.25 95 LEU A O 1
ATOM 692 N N . GLU A 1 96 ? -13.537 2.102 1.976 1.00 98.19 96 GLU A N 1
ATOM 693 C CA . GLU A 1 96 ? -14.337 2.066 0.746 1.00 98.19 96 GLU A CA 1
ATOM 694 C C . GLU A 1 96 ? -13.882 3.109 -0.283 1.00 98.19 96 GLU A C 1
ATOM 696 O O . GLU A 1 96 ? -13.862 2.830 -1.486 1.00 98.19 96 GLU A O 1
ATOM 701 N N . GLY A 1 97 ? -13.525 4.312 0.174 1.00 98.19 97 GLY A N 1
ATOM 702 C CA . GLY A 1 97 ? -12.934 5.355 -0.663 1.00 98.19 97 GLY A CA 1
ATOM 703 C C . GLY A 1 97 ? -11.625 4.894 -1.302 1.00 98.19 97 GLY A C 1
ATOM 704 O O . GLY A 1 97 ? -11.492 4.928 -2.524 1.00 98.19 97 GLY A O 1
ATOM 705 N N . ALA A 1 98 ? -10.700 4.368 -0.500 1.00 98.12 98 ALA A N 1
ATOM 706 C CA . ALA A 1 98 ? -9.416 3.859 -0.969 1.00 98.12 98 ALA A CA 1
ATOM 707 C C . ALA A 1 98 ? -9.568 2.688 -1.960 1.00 98.12 98 ALA A C 1
ATOM 709 O O . ALA A 1 98 ? -8.870 2.644 -2.975 1.00 98.12 98 ALA A O 1
ATOM 710 N N . MET A 1 99 ? -10.520 1.776 -1.734 1.00 98.31 99 MET A N 1
ATOM 711 C CA . MET A 1 99 ? -10.839 0.700 -2.683 1.00 98.31 99 MET A CA 1
ATOM 712 C C . MET A 1 99 ? -11.317 1.260 -4.032 1.00 98.31 99 MET A C 1
ATOM 714 O O . MET A 1 99 ? -10.884 0.787 -5.082 1.00 98.31 99 MET A O 1
ATOM 718 N N . LYS A 1 100 ? -12.150 2.313 -4.032 1.00 98.00 100 LYS A N 1
ATOM 719 C CA . LYS A 1 100 ? -12.582 3.009 -5.264 1.00 98.00 100 LYS A CA 1
ATOM 720 C C . LYS A 1 100 ? -11.434 3.748 -5.956 1.00 98.00 100 LYS A C 1
ATOM 722 O O . LYS A 1 100 ? -11.446 3.880 -7.178 1.00 98.00 100 LYS A O 1
ATOM 727 N N . GLU A 1 101 ? -10.444 4.208 -5.197 1.00 97.25 101 GLU A N 1
ATOM 728 C CA . GLU A 1 101 ? -9.221 4.832 -5.714 1.00 97.25 101 GLU A CA 1
ATOM 729 C C . GLU A 1 101 ? -8.217 3.828 -6.310 1.00 97.25 101 GLU A C 1
ATOM 731 O O . GLU A 1 101 ? -7.267 4.240 -6.981 1.00 97.25 101 GLU A O 1
ATOM 736 N N . GLY A 1 102 ? -8.433 2.524 -6.112 1.00 97.12 102 GLY A N 1
ATOM 737 C CA . GLY A 1 102 ? -7.609 1.455 -6.676 1.00 97.12 102 GLY A CA 1
ATOM 738 C C . GLY A 1 102 ? -6.729 0.716 -5.668 1.00 97.12 102 GLY A C 1
ATOM 739 O O . GLY A 1 102 ? -5.781 0.050 -6.087 1.00 97.12 102 GLY A O 1
ATOM 740 N N . ALA A 1 103 ? -7.015 0.814 -4.365 1.00 97.88 103 ALA A N 1
ATOM 741 C CA . ALA A 1 103 ? -6.401 -0.071 -3.378 1.00 97.88 103 ALA A CA 1
ATOM 742 C C . ALA A 1 103 ? -6.711 -1.543 -3.698 1.00 97.88 103 ALA A C 1
ATOM 744 O O . ALA A 1 103 ? -7.836 -1.896 -4.052 1.00 97.88 103 ALA A O 1
ATOM 745 N N . PHE A 1 104 ? -5.713 -2.411 -3.539 1.00 94.94 104 PHE A N 1
ATOM 746 C CA . PHE A 1 104 ? -5.868 -3.859 -3.708 1.00 94.94 104 PHE A CA 1
ATOM 747 C C . PHE A 1 104 ? -6.634 -4.515 -2.550 1.00 94.94 104 PHE A C 1
ATOM 749 O O . PHE A 1 104 ? -7.158 -5.616 -2.709 1.00 94.94 104 PHE A O 1
ATOM 756 N N . GLY A 1 105 ? -6.691 -3.858 -1.393 1.00 96.69 105 GLY A N 1
ATOM 757 C CA . GLY A 1 105 ? -7.296 -4.368 -0.167 1.00 96.69 105 GLY A CA 1
ATOM 758 C C . GLY A 1 105 ? -6.844 -3.581 1.063 1.00 96.69 105 GLY A C 1
ATOM 759 O O . GLY A 1 105 ? -6.206 -2.532 0.936 1.00 96.69 105 GLY A O 1
ATOM 760 N N . LEU A 1 106 ? -7.134 -4.138 2.236 1.00 98.06 106 LEU A N 1
ATOM 761 C CA . LEU A 1 106 ? -6.690 -3.658 3.544 1.00 98.06 106 LEU A CA 1
ATOM 762 C C . LEU A 1 106 ? -5.501 -4.495 4.040 1.00 98.06 106 LEU A C 1
ATOM 764 O O . LEU A 1 106 ? -5.514 -5.718 3.902 1.00 98.06 106 LEU A O 1
ATOM 768 N N . SER A 1 107 ? -4.511 -3.850 4.657 1.00 98.38 107 SER A N 1
ATOM 769 C CA . SER A 1 107 ? -3.459 -4.513 5.439 1.00 98.38 107 SER A CA 1
ATOM 770 C C . SER A 1 107 ? -3.537 -4.105 6.914 1.00 98.38 107 SER A C 1
ATOM 772 O O . SER A 1 107 ? -4.046 -3.032 7.242 1.00 98.38 107 SER A O 1
ATOM 774 N N . SER A 1 108 ? -3.015 -4.937 7.815 1.00 97.62 108 SER A N 1
ATOM 775 C CA . SER A 1 108 ? -2.948 -4.663 9.257 1.00 97.62 108 SER A CA 1
ATOM 776 C C . SER A 1 108 ? -1.543 -4.911 9.800 1.00 97.62 108 SER A C 1
ATOM 778 O O . SER A 1 108 ? -0.883 -5.841 9.346 1.00 97.62 108 SER A O 1
ATOM 780 N N . GLY A 1 109 ? -1.127 -4.134 10.800 1.00 96.50 109 GLY A N 1
ATOM 781 C CA . GLY A 1 109 ? 0.114 -4.331 11.561 1.00 96.50 109 GLY A CA 1
ATOM 782 C C . GLY A 1 109 ? -0.196 -4.306 13.050 1.00 96.50 109 GLY A C 1
ATOM 783 O O . GLY A 1 109 ? -0.083 -3.269 13.705 1.00 96.50 109 GLY A O 1
ATOM 784 N N . LEU A 1 110 ? -0.688 -5.436 13.560 1.00 96.38 110 LEU A N 1
ATOM 785 C CA . LEU A 1 110 ? -1.225 -5.562 14.921 1.00 96.38 110 LEU A CA 1
ATOM 786 C C . LEU A 1 110 ? -0.123 -5.578 15.990 1.00 96.38 110 LEU A C 1
ATOM 788 O O . LEU A 1 110 ? -0.393 -5.434 17.176 1.00 96.38 110 LEU A O 1
ATOM 792 N N . GLU A 1 111 ? 1.131 -5.729 15.583 1.00 95.69 111 GLU A N 1
ATOM 793 C CA . GLU A 1 111 ? 2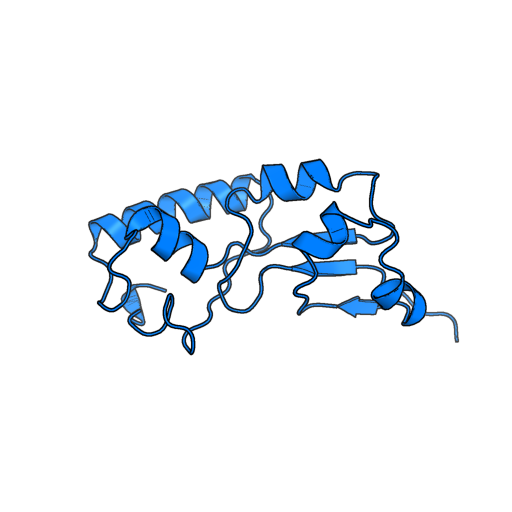.306 -5.587 16.434 1.00 95.69 111 GLU A CA 1
ATOM 794 C C . GLU A 1 111 ? 2.709 -4.123 16.683 1.00 95.69 111 GLU A C 1
ATOM 796 O O . GLU A 1 111 ? 3.500 -3.858 17.590 1.00 95.69 111 GLU A O 1
ATOM 801 N N . TYR A 1 112 ? 2.194 -3.171 15.896 1.00 93.94 112 TYR A N 1
ATOM 802 C CA . TYR A 1 112 ? 2.586 -1.762 15.968 1.00 93.94 112 TYR A CA 1
ATOM 803 C C . TYR A 1 112 ? 1.623 -0.924 16.797 1.00 93.94 112 TYR A C 1
ATOM 805 O O . TYR A 1 112 ? 0.432 -1.206 16.848 1.00 93.94 112 TYR A O 1
ATOM 813 N N . ASP A 1 113 ? 2.123 0.177 17.370 1.00 90.81 113 ASP A N 1
ATOM 814 C CA . ASP A 1 113 ? 1.355 1.092 18.231 1.00 90.81 113 ASP A CA 1
ATOM 815 C C . ASP A 1 113 ? -0.010 1.487 17.640 1.00 90.81 113 ASP A C 1
ATOM 817 O O . ASP A 1 113 ? -0.997 1.560 18.369 1.00 90.81 113 ASP A O 1
ATOM 821 N N . ALA A 1 114 ? -0.076 1.716 16.325 1.00 93.00 114 ALA A N 1
ATOM 822 C CA . ALA A 1 114 ? -1.312 2.105 15.661 1.00 93.00 114 ALA A CA 1
ATOM 823 C C . ALA A 1 114 ? -2.343 0.970 15.594 1.00 93.00 114 ALA A C 1
ATOM 825 O O . ALA A 1 114 ? -3.524 1.266 15.694 1.00 93.00 114 ALA A O 1
ATOM 826 N N . GLY A 1 115 ? -1.931 -0.294 15.442 1.00 94.38 115 GLY A N 1
ATOM 827 C CA . GLY A 1 115 ? -2.826 -1.453 15.305 1.00 94.38 115 GLY A CA 1
ATOM 828 C C . GLY A 1 115 ? -2.987 -2.294 16.577 1.00 94.38 115 GLY A C 1
ATOM 829 O O . GLY A 1 115 ? -3.946 -3.050 16.689 1.00 94.38 115 GLY A O 1
ATOM 830 N N . PHE A 1 116 ? -2.095 -2.145 17.557 1.00 96.25 116 PHE A N 1
ATOM 831 C CA . PHE A 1 116 ? -1.975 -3.022 18.728 1.00 96.25 116 PHE A CA 1
ATOM 832 C C . PHE A 1 116 ? -3.239 -3.120 19.586 1.00 96.25 116 PHE A C 1
ATOM 834 O O . PHE A 1 116 ? -3.529 -4.167 20.158 1.00 96.25 116 PHE A O 1
ATOM 841 N N . SER A 1 117 ? -3.994 -2.027 19.704 1.00 97.38 117 SER A N 1
ATOM 842 C CA . SER A 1 117 ? -5.221 -1.982 20.511 1.00 97.38 117 SER A CA 1
ATOM 843 C C . SER A 1 117 ? -6.498 -2.295 19.726 1.00 97.38 117 SER A C 1
ATOM 845 O O . SER A 1 117 ? -7.588 -2.124 20.272 1.00 97.38 117 SER A O 1
ATOM 847 N N . ALA A 1 118 ? -6.386 -2.718 18.465 1.00 97.75 118 ALA A N 1
ATOM 848 C CA . ALA A 1 118 ? -7.534 -3.104 17.655 1.00 97.75 118 ALA A CA 1
ATOM 849 C C . ALA A 1 118 ? -8.108 -4.449 18.103 1.00 97.75 118 ALA A C 1
ATOM 851 O O . ALA A 1 118 ? -7.374 -5.373 18.460 1.00 97.75 118 ALA A O 1
ATOM 852 N N . THR A 1 119 ? -9.434 -4.555 18.090 1.00 97.81 119 THR A N 1
ATOM 853 C CA . THR A 1 119 ? -10.123 -5.814 18.392 1.00 97.81 119 THR A CA 1
ATOM 854 C C . THR A 1 119 ? -10.407 -6.588 17.110 1.00 97.81 119 THR A C 1
ATOM 856 O O . THR A 1 119 ? -10.290 -6.061 16.008 1.00 97.81 119 THR A O 1
ATOM 859 N N . THR A 1 120 ? -10.791 -7.858 17.234 1.00 96.88 120 THR A N 1
ATOM 860 C CA . THR A 1 120 ? -11.186 -8.655 16.064 1.00 96.88 120 THR A CA 1
ATOM 861 C C . THR A 1 120 ? -12.449 -8.109 15.403 1.00 96.88 120 THR A C 1
ATOM 863 O O . THR A 1 120 ? -12.579 -8.218 14.198 1.00 96.88 120 THR A O 1
ATOM 866 N N . GLU A 1 121 ? -13.359 -7.501 16.165 1.00 95.62 121 GLU A N 1
ATOM 867 C CA . GLU A 1 121 ? -14.582 -6.878 15.644 1.00 95.62 121 GLU A CA 1
ATOM 868 C C . GLU A 1 121 ? -14.320 -5.587 14.860 1.00 95.62 121 GLU A C 1
ATOM 870 O O . GLU A 1 121 ? -15.181 -5.150 14.101 1.00 95.62 121 GLU A O 1
ATOM 875 N N . GLU A 1 122 ? -13.171 -4.948 15.081 1.00 97.50 122 GLU A N 1
ATOM 876 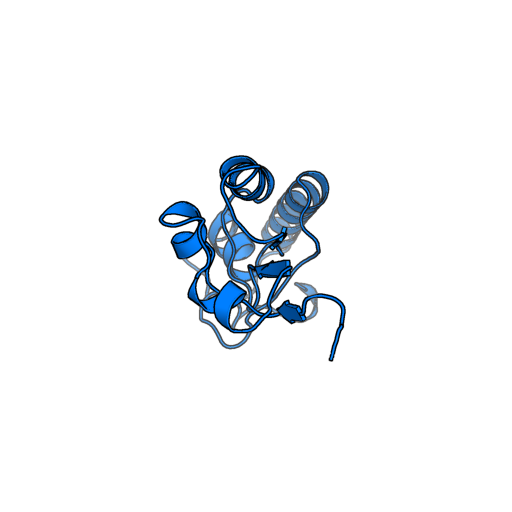C CA . GLU A 1 122 ? -12.754 -3.758 14.340 1.00 97.50 122 GLU A CA 1
ATOM 877 C C . GLU A 1 122 ? -12.219 -4.090 12.935 1.00 97.50 122 GLU A C 1
ATOM 879 O O . GLU A 1 122 ? -12.259 -3.221 12.061 1.00 97.50 122 GLU A O 1
ATOM 884 N N . LEU A 1 123 ? -11.720 -5.315 12.726 1.00 93.31 123 LEU A N 1
ATOM 885 C CA . LEU A 1 123 ? -11.113 -5.795 11.477 1.00 93.31 123 LEU A CA 1
ATOM 886 C C . LEU A 1 123 ? -12.135 -6.501 10.575 1.00 93.31 123 LEU A C 1
ATOM 888 O O . LEU A 1 123 ? -12.024 -6.320 9.341 1.00 93.31 123 LEU A O 1
#